Protein AF-A0A9D1VKX6-F1 (afdb_monomer_lite)

Foldseek 3Di:
DPPVVVCVVVVVVVVVVVVVVVVCCVVVPAPDPPPDDPPDDPPVVVVVLVVVQVPDPPAAEEEEEEDDPCPQVVVSVVVCVVPVHHYHYFAFPDHDPPCLVVVSVCVRVVHDGHTPDDDPPPVRHPYYHYYYDPSDDDDDDD

InterPro domains:
  IPR008254 Flavodoxin/nitric oxide synthase [PF12682] (60-133)
  IPR029039 Flavoprotein-like superfamily [G3DSA:3.40.50.360] (50-137)
  IPR029039 Flavoprotein-like superfamily [SSF52218] (59-138)

Radius of gyration: 24.6 Å; chains: 1; bounding box: 46×31×82 Å

Secondary structure (DSSP, 8-state):
--SHHHHHHHHHHHHHHHHHHHHHHHHH-----------PPPHHHHHHHHHHHHH-SS--EEEEE--SSSHHHHHHHHHHHHH--EEEE--BSS--S-HHHHHHHHHHHT--PPBS---TTGGG-SEEEEE-----SS----

Sequence (142 aa):
MRRLKGMFPVIVILLVILLLFGAYNLFRFPAAFRNLSDESLPAEQVSALRAELAAREDKKILVAYFSYSGTTKAVAEALVNQTGGDLFEIAPSQPYANPYTQGNMEIRRGDRPELRDQVENMEEYDIVFVGYPKMEQGYICV

pLDDT: mean 85.29, std 14.65, range [40.53, 98.0]

Organism: NCBI:txid2838499

Structure (mmCIF, N/CA/C/O backbone):
data_AF-A0A9D1VKX6-F1
#
_entry.id   AF-A0A9D1VKX6-F1
#
loop_
_atom_site.group_PDB
_atom_site.id
_atom_site.type_symbol
_atom_site.label_atom_id
_atom_site.label_alt_id
_atom_site.label_comp_id
_atom_site.label_asym_id
_atom_site.label_entity_id
_atom_site.label_seq_id
_atom_site.pdbx_PDB_ins_code
_atom_site.Cartn_x
_atom_site.Cartn_y
_atom_site.Cartn_z
_atom_site.occupancy
_atom_site.B_iso_or_equiv
_atom_site.auth_seq_id
_atom_site.auth_comp_id
_atom_site.auth_asym_id
_atom_site.auth_atom_id
_atom_site.pdbx_PDB_model_num
ATOM 1 N N . MET A 1 1 ? 20.819 11.334 -66.278 1.00 54.56 1 MET A N 1
ATOM 2 C CA . MET A 1 1 ? 20.741 10.119 -65.423 1.00 54.56 1 MET A CA 1
ATOM 3 C C . MET A 1 1 ? 21.940 9.943 -64.458 1.00 54.56 1 MET A C 1
ATOM 5 O O . MET A 1 1 ? 22.403 8.827 -64.269 1.00 54.56 1 MET A O 1
ATOM 9 N N . ARG A 1 2 ? 22.462 11.000 -63.802 1.00 57.12 2 ARG A N 1
ATOM 10 C CA . ARG A 1 2 ? 23.603 10.885 -62.849 1.00 57.12 2 ARG A CA 1
ATOM 11 C C . ARG A 1 2 ? 23.262 11.205 -61.380 1.00 57.12 2 ARG A C 1
ATOM 13 O O . ARG A 1 2 ? 24.094 10.966 -60.518 1.00 57.12 2 ARG A O 1
ATOM 20 N N . ARG A 1 3 ? 22.047 11.689 -61.076 1.00 56.47 3 ARG A N 1
ATOM 21 C CA . ARG A 1 3 ? 21.661 12.136 -59.718 1.00 56.47 3 ARG A CA 1
ATOM 22 C C . ARG A 1 3 ? 21.178 11.024 -58.768 1.00 56.47 3 ARG A C 1
ATOM 24 O O . ARG A 1 3 ? 21.288 11.201 -57.565 1.00 56.47 3 ARG A O 1
ATOM 31 N N . LEU A 1 4 ? 20.738 9.859 -59.267 1.00 58.50 4 LEU A N 1
ATOM 32 C CA . LEU A 1 4 ? 20.274 8.757 -58.398 1.00 58.50 4 LEU A CA 1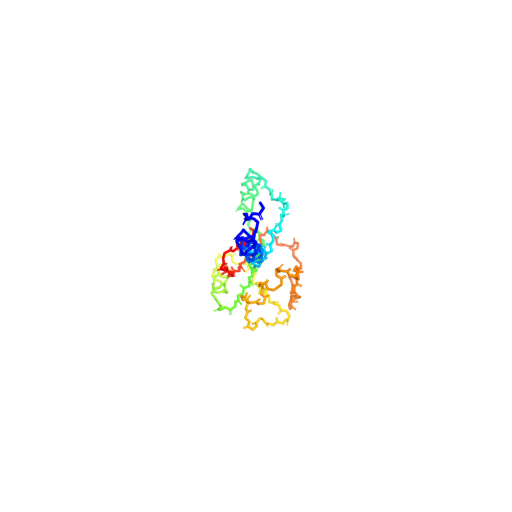
ATOM 33 C C . LEU A 1 4 ? 21.408 7.998 -57.685 1.00 58.50 4 LEU A C 1
ATOM 35 O O . LEU A 1 4 ? 21.215 7.541 -56.564 1.00 58.50 4 LEU A O 1
ATOM 39 N N . LYS A 1 5 ? 22.598 7.879 -58.295 1.00 60.78 5 LYS A N 1
ATOM 40 C CA . LYS A 1 5 ? 23.704 7.086 -57.720 1.00 60.78 5 LYS A CA 1
ATOM 41 C C . LYS A 1 5 ? 24.301 7.714 -56.451 1.00 60.78 5 LYS A C 1
ATOM 43 O O . LYS A 1 5 ? 24.723 6.981 -55.569 1.00 60.78 5 LYS A O 1
ATOM 48 N N . GLY A 1 6 ? 24.296 9.047 -56.343 1.00 63.06 6 GLY A N 1
ATOM 49 C CA . GLY A 1 6 ? 24.739 9.767 -55.139 1.00 63.06 6 GLY A CA 1
ATOM 50 C C . GLY A 1 6 ? 23.664 9.898 -54.053 1.00 63.06 6 GLY A C 1
ATOM 51 O O . GLY A 1 6 ? 23.998 10.046 -52.885 1.00 63.06 6 GLY A O 1
ATOM 52 N N . MET A 1 7 ? 22.380 9.797 -54.418 1.00 71.50 7 MET A N 1
ATOM 53 C CA . MET A 1 7 ? 21.256 9.800 -53.468 1.00 71.50 7 MET A CA 1
ATOM 54 C C . MET A 1 7 ? 21.029 8.439 -52.807 1.00 71.50 7 MET A C 1
ATOM 56 O O . MET A 1 7 ? 20.513 8.391 -51.697 1.00 71.50 7 MET A O 1
ATOM 60 N N . PHE A 1 8 ? 21.429 7.340 -53.451 1.00 79.88 8 PHE A N 1
ATOM 61 C CA . PHE A 1 8 ? 21.290 5.990 -52.904 1.00 79.88 8 PHE A CA 1
ATOM 62 C C . PHE A 1 8 ? 21.910 5.811 -51.499 1.00 79.88 8 PHE A C 1
ATOM 64 O O . PHE A 1 8 ? 21.186 5.371 -50.608 1.00 79.88 8 PHE A O 1
ATOM 71 N N . PRO A 1 9 ? 23.175 6.203 -51.225 1.00 84.44 9 PRO A N 1
ATOM 72 C CA . PRO A 1 9 ? 23.733 6.094 -49.873 1.00 84.44 9 PRO A CA 1
ATOM 73 C C . PRO A 1 9 ? 23.009 6.987 -48.854 1.00 84.44 9 PRO A C 1
ATOM 75 O O . PRO A 1 9 ? 22.830 6.583 -47.710 1.00 84.44 9 PRO A O 1
ATOM 78 N N . VAL A 1 10 ? 22.530 8.165 -49.267 1.00 87.56 10 VAL A N 1
ATOM 79 C CA . VAL A 1 10 ? 21.773 9.081 -48.394 1.00 87.56 10 VAL A CA 1
ATOM 80 C C . VAL A 1 10 ? 20.423 8.475 -47.997 1.00 87.56 10 VAL A C 1
ATOM 82 O O . VAL A 1 10 ? 20.027 8.556 -46.838 1.00 87.56 10 VAL A O 1
ATOM 85 N N . ILE A 1 11 ? 19.742 7.816 -48.936 1.00 89.94 11 ILE A N 1
ATOM 86 C CA . ILE A 1 11 ? 18.473 7.119 -48.685 1.00 89.94 11 ILE A CA 1
ATOM 87 C C . ILE A 1 11 ? 18.681 5.939 -47.727 1.00 89.94 11 ILE A C 1
ATOM 89 O O . ILE A 1 11 ? 17.879 5.751 -46.816 1.00 89.94 11 ILE A O 1
ATOM 93 N N . VAL A 1 12 ? 19.769 5.177 -47.883 1.00 92.00 12 VAL A N 1
ATOM 94 C CA . VAL A 1 12 ? 20.101 4.068 -46.972 1.00 92.00 12 VAL A CA 1
ATOM 95 C C . VAL A 1 12 ? 20.379 4.583 -45.558 1.00 92.00 12 VAL A C 1
ATOM 97 O O . VAL A 1 12 ? 19.853 4.026 -44.600 1.00 92.00 12 VAL A O 1
ATOM 100 N N . ILE A 1 13 ? 21.134 5.677 -45.412 1.00 93.19 13 ILE A N 1
ATOM 101 C CA . ILE A 1 13 ? 21.400 6.291 -44.101 1.00 93.19 13 ILE A CA 1
ATOM 102 C C . ILE A 1 13 ? 20.099 6.774 -43.448 1.00 93.19 13 ILE A C 1
ATOM 104 O O . ILE A 1 13 ? 19.872 6.499 -42.273 1.00 93.19 13 ILE A O 1
ATOM 108 N N . LEU A 1 14 ? 19.217 7.439 -44.200 1.00 94.06 14 LEU A N 1
ATOM 109 C CA . LEU A 1 14 ? 17.917 7.874 -43.683 1.00 94.06 14 LEU A CA 1
ATOM 110 C C . LEU A 1 14 ? 17.034 6.693 -43.268 1.00 94.06 14 LEU A C 1
ATOM 112 O O . LEU A 1 14 ? 16.400 6.767 -42.221 1.00 94.06 14 LEU A O 1
ATOM 116 N N . LEU A 1 15 ? 17.027 5.594 -44.028 1.00 94.94 15 LEU A N 1
ATOM 117 C CA . LEU A 1 15 ? 16.311 4.370 -43.656 1.00 94.94 15 LEU A CA 1
ATOM 118 C C . LEU A 1 15 ? 16.858 3.750 -42.372 1.00 94.94 15 LEU A C 1
ATOM 120 O O . LEU A 1 15 ? 16.072 3.337 -41.527 1.00 94.94 15 LEU A O 1
ATOM 124 N N . VAL A 1 16 ? 18.182 3.720 -42.196 1.00 95.38 16 VAL A N 1
ATOM 125 C CA . VAL A 1 16 ? 18.812 3.230 -40.962 1.00 95.38 16 VAL A CA 1
ATOM 126 C C . VAL A 1 16 ? 18.459 4.132 -39.783 1.00 95.38 16 VAL A C 1
ATOM 128 O O . VAL A 1 16 ? 18.086 3.624 -38.733 1.00 95.38 16 VAL A O 1
ATOM 131 N N . ILE A 1 17 ? 18.499 5.457 -39.949 1.00 95.00 17 ILE A N 1
ATOM 132 C CA . ILE A 1 17 ? 18.083 6.405 -38.905 1.00 95.00 17 ILE A CA 1
ATOM 133 C C . ILE A 1 17 ? 16.603 6.217 -38.564 1.00 95.00 17 ILE A C 1
ATOM 135 O O . ILE A 1 17 ? 16.253 6.225 -37.390 1.00 95.00 17 ILE A O 1
ATOM 139 N N . LEU A 1 18 ? 15.737 6.009 -39.556 1.00 95.25 18 LEU A N 1
ATOM 140 C CA . LEU A 1 18 ? 14.305 5.804 -39.344 1.00 95.25 18 LEU A CA 1
ATOM 141 C C . LEU A 1 18 ? 14.023 4.456 -38.664 1.00 95.25 18 LEU A C 1
ATOM 143 O O . LEU A 1 18 ? 13.177 4.392 -37.778 1.00 95.25 18 LEU A O 1
ATOM 147 N N . LEU A 1 19 ? 14.781 3.406 -38.998 1.00 94.88 19 LEU A N 1
ATOM 148 C CA . LEU A 1 19 ? 14.754 2.116 -38.302 1.00 94.88 19 LEU A CA 1
ATOM 149 C C . LEU A 1 19 ? 15.241 2.236 -36.860 1.00 94.88 19 LEU A C 1
ATOM 151 O O . LEU A 1 19 ? 14.590 1.717 -35.962 1.00 94.88 19 LEU A O 1
ATOM 155 N N . LEU A 1 20 ? 16.350 2.938 -36.624 1.00 94.06 20 LEU A N 1
ATOM 156 C CA . LEU A 1 20 ? 16.878 3.177 -35.283 1.00 94.06 20 LEU A CA 1
ATOM 157 C C . LEU A 1 20 ? 15.922 4.039 -34.462 1.00 94.06 20 LEU A C 1
ATOM 159 O O . LEU A 1 20 ? 15.692 3.737 -33.300 1.00 94.06 20 LEU A O 1
ATOM 163 N N . PHE A 1 21 ? 15.322 5.069 -35.057 1.00 90.44 21 PHE A N 1
ATOM 164 C CA . PHE A 1 21 ? 14.322 5.907 -34.407 1.00 90.44 21 PHE A CA 1
ATOM 165 C C . PHE A 1 21 ? 13.044 5.118 -34.120 1.00 90.44 21 PHE A C 1
ATOM 167 O O . PHE A 1 21 ? 12.524 5.204 -33.015 1.00 90.44 21 PHE A O 1
ATOM 174 N N . GLY A 1 22 ? 12.556 4.310 -35.061 1.00 88.94 22 GLY A N 1
ATOM 175 C CA . GLY A 1 22 ? 11.395 3.441 -34.870 1.00 88.94 22 GLY A CA 1
ATOM 176 C C . GLY A 1 22 ? 11.638 2.373 -33.804 1.00 88.94 22 GLY A C 1
ATOM 177 O O . GLY A 1 22 ? 10.816 2.209 -32.910 1.00 88.94 22 GLY A O 1
ATOM 178 N N . ALA A 1 23 ? 12.796 1.712 -33.832 1.00 86.88 23 ALA A N 1
ATOM 179 C CA . ALA A 1 23 ? 13.208 0.742 -32.822 1.00 86.88 23 ALA A CA 1
ATOM 180 C C . ALA A 1 23 ? 13.426 1.402 -31.457 1.00 86.88 23 ALA A C 1
ATOM 182 O O . ALA A 1 23 ? 13.001 0.852 -30.448 1.00 86.88 23 ALA A O 1
ATOM 183 N N . TYR A 1 24 ? 14.026 2.595 -31.412 1.00 84.00 24 TYR A N 1
ATOM 184 C CA . TYR A 1 24 ? 14.189 3.367 -30.184 1.00 84.00 24 TYR A CA 1
ATOM 185 C C . TYR A 1 24 ? 12.840 3.798 -29.621 1.00 84.00 24 TYR A C 1
ATOM 187 O O . TYR A 1 24 ? 12.630 3.662 -28.424 1.00 84.00 24 TYR A O 1
ATOM 195 N N . ASN A 1 25 ? 11.908 4.259 -30.460 1.00 79.44 25 ASN A N 1
ATOM 196 C CA . ASN A 1 25 ? 10.557 4.588 -30.021 1.00 79.44 25 ASN A CA 1
ATOM 197 C C . ASN A 1 25 ? 9.824 3.337 -29.549 1.00 79.44 25 ASN A C 1
ATOM 199 O O . ASN A 1 25 ? 9.244 3.394 -28.485 1.00 79.44 25 ASN A O 1
ATOM 203 N N . LEU A 1 26 ? 9.895 2.201 -30.244 1.00 72.50 26 LEU A N 1
ATOM 204 C CA . LEU A 1 26 ? 9.250 0.957 -29.811 1.00 72.50 26 LEU A CA 1
ATOM 205 C C . LEU A 1 26 ? 9.864 0.388 -28.519 1.00 72.50 26 LEU A C 1
ATOM 207 O O . LEU A 1 26 ? 9.147 -0.116 -27.663 1.00 72.50 26 LEU A O 1
ATOM 211 N N . PHE A 1 27 ? 11.185 0.492 -28.355 1.00 71.06 27 PHE A N 1
ATOM 212 C CA . PHE A 1 27 ? 11.905 0.088 -27.145 1.00 71.06 27 PHE A CA 1
ATOM 213 C C . PHE A 1 27 ? 11.620 1.028 -25.966 1.00 71.06 27 PHE A C 1
ATOM 215 O O . PHE A 1 27 ? 11.460 0.579 -24.828 1.00 71.06 27 PHE A O 1
ATOM 222 N N . ARG A 1 28 ? 11.560 2.337 -26.241 1.00 67.00 28 ARG A N 1
ATOM 223 C CA . ARG A 1 28 ? 11.255 3.378 -25.260 1.00 67.00 28 ARG A CA 1
ATOM 224 C C . ARG A 1 28 ? 9.776 3.436 -24.933 1.00 67.00 28 ARG A C 1
ATOM 226 O O . ARG A 1 28 ? 9.500 3.826 -23.808 1.00 67.00 28 ARG A O 1
ATOM 233 N N . PHE A 1 29 ? 8.874 3.082 -25.857 1.00 59.06 29 PHE A N 1
ATOM 234 C CA . PHE A 1 29 ? 7.438 3.021 -25.613 1.00 59.06 29 PHE A CA 1
ATOM 235 C C . PHE A 1 29 ? 7.251 2.009 -24.482 1.00 59.06 29 PHE A C 1
ATOM 237 O O . PHE A 1 29 ? 7.380 0.795 -24.669 1.00 59.06 29 PHE A O 1
ATOM 244 N N . PRO A 1 30 ? 7.047 2.511 -23.265 1.00 54.09 30 PRO A N 1
ATOM 245 C CA . PRO A 1 30 ? 6.726 1.669 -22.142 1.00 54.09 30 PRO A CA 1
ATOM 246 C C . PRO A 1 30 ? 5.330 1.121 -22.402 1.00 54.09 30 PRO A C 1
ATOM 248 O O . PRO A 1 30 ? 4.609 1.635 -23.263 1.00 54.09 30 PRO A O 1
ATOM 251 N N . ALA A 1 31 ? 4.962 0.069 -21.677 1.00 58.03 31 ALA A N 1
ATOM 252 C CA . ALA A 1 31 ? 3.600 -0.439 -21.662 1.00 58.03 31 ALA A CA 1
ATOM 253 C C . A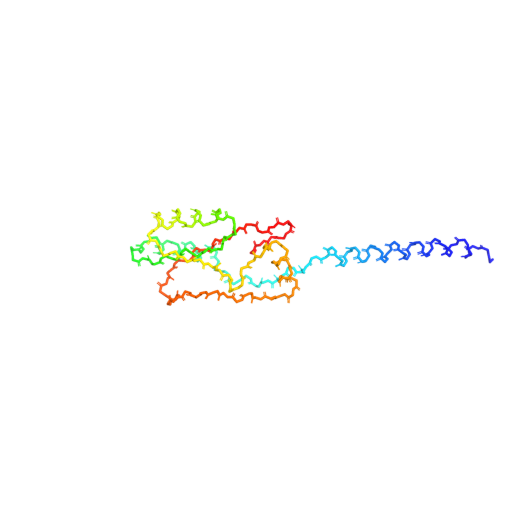LA A 1 31 ? 2.628 0.749 -21.694 1.00 58.03 31 ALA A C 1
ATOM 255 O O . ALA A 1 31 ? 2.669 1.591 -20.796 1.00 58.03 31 ALA A O 1
ATOM 256 N N . ALA A 1 32 ? 1.854 0.869 -22.779 1.00 54.28 32 ALA A N 1
ATOM 257 C CA . ALA A 1 32 ? 0.790 1.853 -22.854 1.00 54.28 32 ALA A CA 1
ATOM 258 C C . ALA A 1 32 ? 0.018 1.732 -21.545 1.00 54.28 32 ALA A C 1
ATOM 260 O O . ALA A 1 32 ? -0.362 0.617 -21.168 1.00 54.28 32 ALA A O 1
ATOM 261 N N . PHE A 1 33 ? -0.100 2.845 -20.820 1.00 53.62 33 PHE A N 1
ATOM 262 C CA . PHE A 1 33 ? -0.848 2.867 -19.577 1.00 53.62 33 PHE A CA 1
ATOM 263 C C . PHE A 1 33 ? -2.163 2.143 -19.807 1.00 53.62 33 PHE A C 1
ATOM 265 O O . PHE A 1 33 ? -2.841 2.378 -20.813 1.00 53.62 33 PHE A O 1
ATOM 272 N N . ARG A 1 34 ? -2.487 1.212 -18.907 1.00 59.72 34 ARG A N 1
ATOM 273 C CA . ARG A 1 34 ? -3.817 0.624 -18.910 1.00 59.72 34 ARG A CA 1
ATOM 274 C C . ARG A 1 34 ? -4.772 1.794 -18.757 1.00 59.72 34 ARG A C 1
ATOM 276 O O . ARG A 1 34 ? -4.737 2.474 -17.740 1.00 59.72 34 ARG A O 1
ATOM 283 N N . ASN A 1 35 ? -5.549 2.057 -19.798 1.00 63.78 35 ASN A N 1
ATOM 284 C CA . ASN A 1 35 ? -6.607 3.044 -19.744 1.00 63.78 35 ASN A CA 1
ATOM 285 C C . ASN A 1 35 ? -7.698 2.424 -18.864 1.00 63.78 35 ASN A C 1
ATOM 287 O O . ASN A 1 35 ? -8.538 1.670 -19.354 1.00 63.78 35 ASN A O 1
ATOM 291 N N . LEU A 1 36 ? -7.565 2.593 -17.550 1.00 72.31 36 LEU A N 1
ATOM 292 C CA . LEU A 1 36 ? -8.555 2.143 -16.583 1.00 72.31 36 LEU A CA 1
ATOM 293 C C . LEU A 1 36 ? -9.720 3.130 -16.645 1.00 72.31 36 LEU A C 1
ATOM 295 O O . LEU A 1 36 ? -9.495 4.340 -16.687 1.00 72.31 36 LEU A O 1
ATOM 299 N N . SER A 1 37 ? -10.953 2.622 -16.706 1.00 79.31 37 SER A N 1
ATOM 300 C CA . SER A 1 37 ? -12.107 3.487 -16.494 1.00 79.31 37 SER A CA 1
ATOM 301 C C . SER A 1 37 ? -12.085 3.956 -15.044 1.00 79.31 37 SER A C 1
ATOM 303 O O . SER A 1 37 ? -11.835 3.174 -14.124 1.00 79.31 37 SER A O 1
ATOM 305 N N . ASP A 1 38 ? -12.280 5.256 -14.856 1.00 83.19 38 ASP A N 1
ATOM 306 C CA . ASP A 1 38 ? -12.446 5.823 -13.530 1.00 83.19 38 ASP A CA 1
ATOM 307 C C . ASP A 1 38 ? -13.883 5.558 -13.071 1.00 83.19 38 ASP A C 1
ATOM 309 O O . ASP A 1 38 ? -14.820 6.220 -13.511 1.00 83.19 38 ASP A O 1
ATOM 313 N N . GLU A 1 39 ? -14.042 4.544 -12.224 1.00 87.19 39 GLU A N 1
ATOM 314 C CA . GLU A 1 39 ? -15.303 4.201 -11.554 1.00 87.19 39 GLU A CA 1
ATOM 315 C C . GLU A 1 39 ? -15.376 4.829 -10.148 1.00 87.19 39 GLU A C 1
ATOM 317 O O . GLU A 1 39 ? -16.139 4.376 -9.291 1.00 87.19 39 GLU A O 1
ATOM 322 N N . SER A 1 40 ? -14.538 5.832 -9.853 1.00 88.94 40 SER A N 1
ATOM 323 C CA . SER A 1 40 ? -14.559 6.494 -8.553 1.00 88.94 40 SER A CA 1
ATOM 324 C C . SER A 1 40 ? -15.817 7.340 -8.369 1.00 88.94 40 SER A C 1
ATOM 326 O O . SER A 1 40 ? -16.415 7.875 -9.306 1.00 88.94 40 SER A O 1
ATOM 328 N N . LEU A 1 41 ? -16.237 7.460 -7.109 1.00 92.19 41 LEU A N 1
ATOM 329 C CA . LEU A 1 41 ? -17.366 8.305 -6.752 1.00 92.19 41 LEU A CA 1
ATOM 330 C C . LEU A 1 41 ? -17.051 9.775 -7.085 1.00 92.19 41 LEU A C 1
ATOM 332 O O . LEU A 1 41 ? -15.940 10.245 -6.813 1.00 92.19 41 LEU A O 1
ATOM 336 N N . PRO A 1 42 ? -18.026 10.549 -7.595 1.00 94.62 42 PRO A N 1
ATOM 337 C CA . PRO A 1 42 ? -17.837 11.976 -7.815 1.00 94.62 42 PRO A CA 1
ATOM 338 C C . PRO A 1 42 ? -17.557 12.698 -6.491 1.00 94.62 42 PRO A C 1
ATOM 340 O O . PRO A 1 42 ? -18.006 12.282 -5.421 1.00 94.62 42 PRO A O 1
ATOM 343 N N . ALA A 1 43 ? -16.848 13.826 -6.564 1.00 93.50 43 ALA A N 1
ATOM 344 C CA . ALA A 1 43 ? -16.341 14.543 -5.389 1.00 93.50 43 ALA A CA 1
ATOM 345 C C . ALA A 1 43 ? -17.414 14.889 -4.335 1.00 93.50 43 ALA A C 1
ATOM 347 O O . ALA A 1 43 ? -17.125 14.879 -3.139 1.00 93.50 43 ALA A O 1
ATOM 348 N N . GLU A 1 44 ? -18.647 15.166 -4.766 1.00 94.44 44 GLU A N 1
ATOM 349 C CA . GLU A 1 44 ? -19.790 15.426 -3.881 1.00 94.44 44 GLU A CA 1
ATOM 350 C C . GLU A 1 44 ? -20.214 14.181 -3.086 1.00 94.44 44 GLU A C 1
ATOM 352 O O . GLU A 1 44 ? -20.468 14.256 -1.887 1.00 94.44 44 GLU A O 1
ATOM 357 N N . GLN A 1 45 ? -20.228 13.010 -3.722 1.00 95.19 45 GLN A N 1
ATOM 358 C CA . GLN A 1 45 ? -20.544 11.756 -3.037 1.00 95.19 45 GLN A CA 1
ATOM 359 C C . GLN A 1 45 ? -19.414 11.356 -2.084 1.00 95.19 45 GLN A C 1
ATOM 361 O O . GLN A 1 45 ? -19.672 10.896 -0.974 1.00 95.19 45 GLN A O 1
ATOM 366 N N . VAL A 1 46 ? -18.158 11.607 -2.468 1.00 94.19 46 VAL A N 1
ATOM 367 C CA . VAL A 1 46 ? -16.995 11.379 -1.597 1.00 94.19 46 VAL A CA 1
ATOM 368 C C . VAL A 1 46 ? -17.061 12.239 -0.333 1.00 94.19 46 VAL A C 1
ATOM 370 O O . VAL A 1 46 ? -16.741 11.752 0.752 1.00 94.19 46 VAL A O 1
ATOM 373 N N . SER A 1 47 ? -17.448 13.514 -0.438 1.00 94.75 47 SER A N 1
ATOM 374 C CA . SER A 1 47 ? -17.530 14.395 0.732 1.00 94.75 47 SER A CA 1
ATOM 375 C C . SER A 1 47 ? -18.656 13.983 1.683 1.00 94.75 47 SER A C 1
ATOM 377 O O . SER A 1 47 ? -18.429 13.950 2.893 1.00 94.75 47 SER A O 1
ATOM 379 N N . ALA A 1 48 ? -19.818 13.596 1.148 1.00 95.00 48 ALA A N 1
ATOM 380 C CA . ALA A 1 48 ? -20.932 13.073 1.934 1.00 95.00 48 ALA A CA 1
ATOM 381 C C . ALA A 1 48 ? -20.550 11.779 2.673 1.00 95.00 48 ALA A C 1
ATOM 383 O O . ALA A 1 48 ? -20.706 11.701 3.892 1.00 95.00 48 ALA A O 1
ATOM 384 N N . LEU A 1 49 ? -19.950 10.812 1.968 1.00 93.88 49 LEU A N 1
ATOM 385 C CA . LEU A 1 49 ? -19.511 9.541 2.552 1.00 93.88 49 LEU A CA 1
ATOM 386 C C . LEU A 1 49 ? -18.453 9.746 3.648 1.00 93.88 49 LEU A C 1
ATOM 388 O O . LEU A 1 49 ? -18.501 9.116 4.701 1.00 93.88 49 LEU A O 1
ATOM 392 N N . ARG A 1 50 ? -17.506 10.671 3.444 1.00 93.00 50 ARG A N 1
ATOM 393 C CA . ARG A 1 50 ? -16.510 11.020 4.471 1.00 93.00 50 ARG A CA 1
ATOM 394 C C . ARG A 1 50 ? -17.147 11.613 5.723 1.00 93.00 50 ARG A C 1
ATOM 396 O O . ARG A 1 50 ? -16.694 11.297 6.819 1.00 93.00 50 ARG A O 1
ATOM 403 N N . ALA A 1 51 ? -18.161 12.465 5.576 1.00 93.25 51 ALA A N 1
ATOM 404 C CA . ALA A 1 51 ? -18.872 13.043 6.714 1.00 93.25 51 ALA A CA 1
ATOM 405 C C . ALA A 1 51 ? -19.635 11.969 7.507 1.00 93.25 51 ALA A C 1
ATOM 407 O O . ALA A 1 51 ? -19.579 11.962 8.736 1.00 93.25 51 ALA A O 1
ATOM 408 N N . GLU A 1 52 ? -20.274 11.027 6.811 1.00 93.44 52 GLU A N 1
ATOM 409 C CA . GLU A 1 52 ? -20.951 9.879 7.421 1.00 93.44 52 GLU A CA 1
ATOM 410 C C . GLU A 1 52 ? -19.972 8.983 8.200 1.00 93.44 52 GLU A C 1
ATOM 412 O O . GLU A 1 52 ? -20.176 8.715 9.385 1.00 93.44 52 GLU A O 1
ATOM 417 N N . LEU A 1 53 ? -18.855 8.588 7.580 1.00 92.38 53 LEU A N 1
ATOM 418 C CA . LEU A 1 53 ? -17.815 7.771 8.219 1.00 92.38 53 LEU A CA 1
ATOM 419 C C . LEU A 1 53 ? -17.131 8.489 9.394 1.00 92.38 53 LEU A C 1
ATOM 421 O O . LEU A 1 53 ? -16.722 7.859 10.374 1.00 92.38 53 LEU A O 1
ATOM 425 N N . ALA A 1 54 ? -16.998 9.816 9.324 1.00 88.81 54 ALA A N 1
ATOM 426 C CA . ALA A 1 54 ? -16.470 10.610 10.427 1.00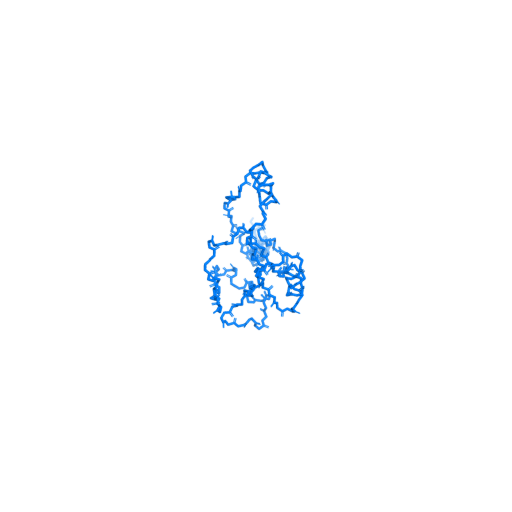 88.81 54 ALA A CA 1
ATOM 427 C C . ALA A 1 54 ? -17.417 10.617 11.637 1.00 88.81 54 ALA A C 1
ATOM 429 O O . ALA A 1 54 ? -16.932 10.587 12.767 1.00 88.81 54 ALA A O 1
ATOM 430 N N . ALA A 1 55 ? -18.735 10.612 11.407 1.00 91.31 55 ALA A N 1
ATOM 431 C CA . ALA A 1 55 ? -19.753 10.585 12.458 1.00 91.31 55 ALA A CA 1
ATOM 432 C C . ALA A 1 55 ? -19.955 9.196 13.093 1.00 91.31 55 ALA A C 1
ATOM 434 O O . ALA A 1 55 ? -20.438 9.112 14.220 1.00 91.31 55 ALA A O 1
ATOM 435 N N . ARG A 1 56 ? -19.587 8.110 12.400 1.00 91.31 56 ARG A N 1
ATOM 436 C CA . ARG A 1 56 ? -19.656 6.743 12.940 1.00 91.31 56 ARG A CA 1
ATOM 437 C C . ARG A 1 56 ? -18.539 6.477 13.949 1.00 91.31 56 ARG A C 1
ATOM 439 O O . ARG A 1 56 ? -17.355 6.639 13.639 1.00 91.31 56 ARG A O 1
ATOM 446 N N . GLU A 1 57 ? -18.907 6.030 15.147 1.00 86.12 57 GLU A N 1
ATOM 447 C CA . GLU A 1 57 ? -17.952 5.668 16.206 1.00 86.12 57 GLU A CA 1
ATOM 448 C C . GLU A 1 57 ? -17.411 4.236 16.059 1.00 86.12 57 GLU A C 1
ATOM 450 O O . GLU A 1 57 ? -16.306 3.953 16.508 1.00 86.12 57 GLU A O 1
ATOM 455 N N . ASP A 1 58 ? -18.140 3.353 15.373 1.00 89.75 58 ASP A N 1
ATOM 456 C CA . ASP A 1 58 ? -17.883 1.911 15.253 1.00 89.75 58 ASP A CA 1
ATOM 457 C C . ASP A 1 58 ? -17.240 1.493 13.917 1.00 89.75 58 ASP A C 1
ATOM 459 O O . ASP A 1 58 ? -17.326 0.336 13.509 1.00 89.75 58 ASP A O 1
ATOM 463 N N . LYS A 1 59 ? -16.598 2.432 13.216 1.00 93.81 59 LYS A N 1
ATOM 464 C CA . LYS A 1 59 ? -15.973 2.162 11.914 1.00 93.81 59 LYS A CA 1
ATOM 465 C C . LYS A 1 59 ? -14.795 1.193 12.025 1.00 93.81 59 LYS A C 1
ATOM 467 O O . LYS A 1 59 ? -13.898 1.389 12.847 1.00 93.81 59 LYS A O 1
ATOM 472 N N . LYS A 1 60 ? -14.744 0.207 11.131 1.00 95.75 60 LYS A N 1
ATOM 473 C CA . LYS A 1 60 ? -13.599 -0.702 11.001 1.00 95.75 60 LYS A CA 1
ATOM 474 C C . LYS A 1 60 ? -12.637 -0.209 9.929 1.00 95.75 60 LYS A C 1
ATOM 476 O O . LYS A 1 60 ? -13.036 0.107 8.807 1.00 95.75 60 LYS A O 1
ATOM 481 N N . ILE A 1 61 ? -11.357 -0.136 10.287 1.00 96.44 61 ILE A N 1
ATOM 482 C CA . ILE A 1 61 ? -10.300 0.409 9.434 1.00 96.44 61 ILE A CA 1
ATOM 483 C C . ILE A 1 61 ? -9.268 -0.681 9.170 1.00 96.44 61 ILE A C 1
ATOM 485 O O . ILE A 1 61 ? -8.721 -1.241 10.112 1.00 96.44 61 ILE A O 1
ATOM 489 N N . LEU A 1 62 ? -8.954 -0.913 7.900 1.00 97.88 62 LEU A N 1
ATOM 490 C CA . LEU A 1 62 ? -7.845 -1.748 7.459 1.00 97.88 62 LEU A CA 1
ATOM 491 C C . LEU A 1 62 ? -6.719 -0.869 6.920 1.00 97.88 62 LEU A C 1
ATOM 493 O O . LEU A 1 62 ? -6.941 0.000 6.076 1.00 97.88 62 LEU A O 1
ATOM 497 N N . VAL A 1 63 ? -5.493 -1.124 7.355 1.00 98.00 63 VAL A N 1
ATOM 498 C CA . VAL A 1 63 ? -4.278 -0.542 6.784 1.00 98.00 63 VAL A CA 1
ATOM 499 C C . VAL A 1 63 ? -3.501 -1.654 6.090 1.00 98.00 63 VAL A C 1
ATOM 501 O O . VAL A 1 63 ? -2.724 -2.383 6.705 1.00 98.00 63 VAL A O 1
ATOM 504 N N . ALA A 1 64 ? -3.717 -1.782 4.784 1.00 97.62 64 ALA A N 1
ATOM 505 C CA . ALA A 1 64 ? -3.016 -2.725 3.929 1.00 97.62 64 ALA A CA 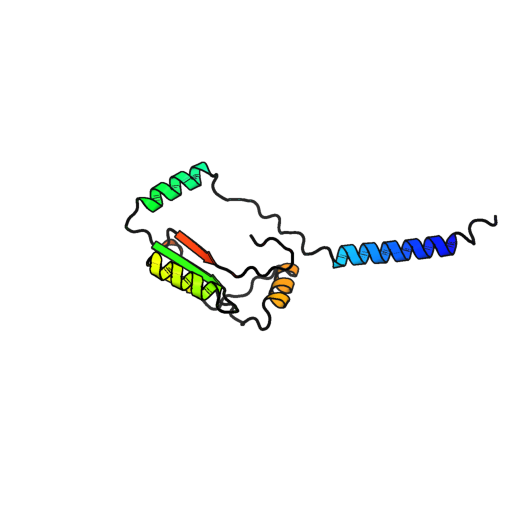1
ATOM 506 C C . ALA A 1 64 ? -1.767 -2.067 3.326 1.00 97.62 64 ALA A C 1
ATOM 508 O O . ALA A 1 64 ? -1.833 -0.949 2.807 1.00 97.62 64 ALA A O 1
ATOM 509 N N . TYR A 1 65 ? -0.613 -2.735 3.360 1.00 96.81 65 TYR A N 1
ATOM 510 C CA . TYR A 1 65 ? 0.615 -2.167 2.801 1.00 96.81 65 TYR A CA 1
ATOM 511 C C . TYR A 1 65 ? 1.525 -3.191 2.128 1.00 96.81 65 TYR A C 1
ATOM 513 O O . TYR A 1 65 ? 1.666 -4.312 2.592 1.00 96.81 65 TYR A O 1
ATOM 521 N N . PHE A 1 66 ? 2.229 -2.772 1.079 1.00 94.31 66 PHE A N 1
ATOM 522 C CA . PHE A 1 66 ? 3.401 -3.472 0.548 1.00 94.31 66 PHE A CA 1
ATOM 523 C C . PHE A 1 66 ? 4.673 -2.707 0.938 1.00 94.31 66 PHE A C 1
ATOM 525 O O . PHE A 1 66 ? 4.730 -1.477 0.824 1.00 94.31 66 PHE A O 1
ATOM 532 N N . SER A 1 67 ? 5.722 -3.406 1.384 1.00 93.06 67 SER A N 1
ATOM 533 C CA . SER A 1 67 ? 7.019 -2.786 1.674 1.00 93.06 67 SER A CA 1
ATOM 534 C C . SER A 1 67 ? 8.192 -3.687 1.305 1.00 93.06 67 SER A C 1
ATOM 536 O O . SER A 1 67 ? 8.231 -4.849 1.683 1.00 93.06 67 SER A O 1
ATOM 538 N N . TYR A 1 68 ? 9.180 -3.122 0.608 1.00 88.56 68 TYR A N 1
ATOM 539 C CA . TYR A 1 68 ? 10.436 -3.813 0.304 1.00 88.56 68 TYR A CA 1
ATOM 540 C C . TYR A 1 68 ? 11.563 -3.420 1.271 1.00 88.56 68 TYR A C 1
ATOM 542 O O . TYR A 1 68 ? 12.208 -4.278 1.860 1.00 88.56 68 TYR A O 1
ATOM 550 N N . SER A 1 69 ? 11.785 -2.114 1.473 1.00 88.69 69 SER A N 1
ATOM 551 C CA . SER A 1 69 ? 12.842 -1.574 2.347 1.00 88.69 69 SER A CA 1
ATOM 552 C C . SER A 1 69 ? 12.382 -1.258 3.776 1.00 88.69 69 SER A C 1
ATOM 554 O O . SER A 1 69 ? 13.159 -0.721 4.560 1.00 88.69 69 SER A O 1
ATOM 556 N N . GLY A 1 70 ? 11.113 -1.513 4.110 1.00 92.50 70 GLY A N 1
ATOM 557 C CA . GLY A 1 70 ? 10.529 -1.231 5.427 1.00 92.50 70 GLY A CA 1
ATOM 558 C C . GLY A 1 70 ? 9.999 0.196 5.628 1.00 92.50 70 GLY A C 1
ATOM 559 O O . GLY A 1 70 ? 9.348 0.463 6.632 1.00 92.50 70 GLY A O 1
ATOM 560 N N . THR A 1 71 ? 10.202 1.123 4.684 1.00 93.75 71 THR A N 1
ATOM 561 C CA . THR A 1 71 ? 9.733 2.518 4.832 1.00 93.75 71 THR A CA 1
ATOM 562 C C . THR A 1 71 ? 8.208 2.610 4.900 1.00 93.75 71 THR A C 1
ATOM 564 O O . THR A 1 71 ? 7.662 3.224 5.811 1.00 93.75 71 THR A O 1
ATOM 567 N N . THR A 1 72 ? 7.508 1.962 3.966 1.00 94.94 72 THR A N 1
ATOM 568 C CA . THR A 1 72 ? 6.036 1.926 3.957 1.00 94.94 72 THR A CA 1
ATOM 569 C C . THR A 1 72 ? 5.480 1.202 5.180 1.00 94.94 72 THR A C 1
ATOM 571 O O . THR A 1 72 ? 4.460 1.625 5.712 1.00 94.94 72 THR A O 1
ATOM 574 N N . LYS A 1 73 ? 6.173 0.157 5.658 1.00 96.38 73 LYS A N 1
ATOM 575 C CA . LYS A 1 73 ? 5.801 -0.571 6.875 1.00 96.38 73 LYS A CA 1
ATOM 576 C C . LYS A 1 73 ? 5.764 0.356 8.088 1.00 96.38 73 LYS A C 1
ATOM 578 O O . LYS A 1 73 ? 4.754 0.402 8.777 1.00 96.38 73 LYS A O 1
ATOM 583 N N . ALA A 1 74 ? 6.810 1.158 8.285 1.00 97.12 74 ALA A N 1
ATOM 584 C CA . ALA A 1 74 ? 6.867 2.109 9.394 1.00 97.12 74 ALA A CA 1
ATOM 585 C C . ALA A 1 74 ? 5.718 3.137 9.352 1.00 97.12 74 ALA A C 1
ATOM 587 O O . ALA A 1 74 ? 5.170 3.505 10.388 1.00 97.12 74 ALA A O 1
ATOM 588 N N . VAL A 1 75 ? 5.319 3.585 8.154 1.00 96.88 75 VAL A N 1
ATOM 589 C CA . VAL A 1 75 ? 4.168 4.491 7.986 1.00 96.88 75 VAL A CA 1
ATOM 590 C C . VAL A 1 75 ? 2.847 3.778 8.282 1.00 96.88 75 VAL A C 1
ATOM 592 O O . VAL A 1 75 ? 1.991 4.351 8.949 1.00 96.88 75 VAL A O 1
ATOM 595 N N . ALA A 1 76 ? 2.679 2.537 7.823 1.00 97.19 76 ALA A N 1
ATOM 596 C CA . ALA A 1 76 ? 1.477 1.747 8.076 1.00 97.19 76 ALA A CA 1
ATOM 597 C C . ALA A 1 76 ? 1.292 1.449 9.575 1.00 97.19 76 ALA A C 1
ATOM 599 O O . ALA A 1 76 ? 0.201 1.637 10.106 1.00 97.19 76 ALA A O 1
ATOM 600 N N . GLU A 1 77 ? 2.368 1.083 10.275 1.00 97.56 77 GLU A N 1
ATOM 601 C CA . GLU A 1 77 ? 2.372 0.900 11.732 1.00 97.56 77 GLU A CA 1
ATOM 602 C C . GLU A 1 77 ? 2.022 2.205 12.464 1.00 97.56 77 GLU A C 1
ATOM 604 O O . GLU A 1 77 ? 1.219 2.205 13.396 1.00 97.56 77 GLU A O 1
ATOM 609 N N . ALA A 1 78 ? 2.567 3.343 12.019 1.00 97.50 78 ALA A N 1
ATOM 610 C CA . ALA A 1 78 ? 2.222 4.647 12.583 1.00 97.50 78 ALA A CA 1
ATOM 611 C C . ALA A 1 78 ? 0.745 5.015 12.362 1.00 97.50 78 ALA A C 1
ATOM 613 O O . ALA A 1 78 ? 0.127 5.584 13.261 1.00 97.50 78 ALA A O 1
ATOM 614 N N . LEU A 1 79 ? 0.176 4.678 11.200 1.00 96.25 79 LEU A N 1
ATOM 615 C CA . LEU A 1 79 ? -1.245 4.882 10.913 1.00 96.25 79 LEU A CA 1
ATOM 616 C C . LEU A 1 79 ? -2.123 4.018 11.814 1.00 96.25 79 LEU A C 1
ATOM 618 O O . LEU A 1 79 ? -3.028 4.555 12.441 1.00 96.25 79 LEU A O 1
ATOM 622 N N . VAL A 1 80 ? -1.824 2.724 11.943 1.00 96.81 80 VAL A N 1
ATOM 623 C CA . VAL A 1 80 ? -2.561 1.816 12.838 1.00 96.81 80 VAL A CA 1
ATOM 624 C C . VAL A 1 80 ? -2.519 2.296 14.286 1.00 96.81 80 VAL A C 1
ATOM 626 O O . VAL A 1 80 ? -3.552 2.328 14.947 1.00 96.81 80 VAL A O 1
ATOM 629 N N . ASN A 1 81 ? -1.369 2.779 14.761 1.00 96.75 81 ASN A N 1
ATOM 630 C CA . ASN A 1 81 ? -1.257 3.347 16.108 1.00 96.75 81 ASN A CA 1
ATOM 631 C C . ASN A 1 81 ? -2.137 4.593 16.325 1.00 96.75 81 ASN A C 1
ATOM 633 O O . ASN A 1 81 ? -2.496 4.892 17.461 1.00 96.75 81 ASN A O 1
ATOM 637 N N . GLN A 1 82 ? -2.467 5.338 15.264 1.00 95.00 82 GLN A N 1
ATOM 638 C CA . GLN A 1 82 ? -3.338 6.516 15.337 1.00 95.00 82 GLN A CA 1
ATOM 639 C C . GLN A 1 82 ? -4.817 6.175 15.139 1.00 95.00 82 GLN A C 1
ATOM 641 O O . GLN A 1 82 ? -5.673 6.828 15.730 1.00 95.00 82 GLN A O 1
ATOM 646 N N . THR A 1 83 ? -5.123 5.195 14.289 1.00 92.44 83 THR A N 1
ATOM 647 C CA . THR A 1 83 ? -6.498 4.855 13.902 1.00 92.44 83 THR A CA 1
ATOM 648 C C . THR A 1 83 ? -7.099 3.722 14.725 1.00 92.44 83 THR A C 1
ATOM 650 O O . THR A 1 83 ? -8.319 3.605 14.764 1.00 92.44 83 THR A O 1
ATOM 653 N N . GLY A 1 84 ? -6.270 2.887 15.360 1.00 93.94 84 GLY A N 1
ATOM 654 C CA . GLY A 1 84 ? -6.699 1.650 16.015 1.00 93.94 84 GLY A CA 1
ATOM 655 C C . GLY A 1 84 ? -7.169 0.564 15.040 1.00 93.94 84 GLY A C 1
ATOM 656 O O . GLY A 1 84 ? -7.861 -0.353 15.465 1.00 93.94 84 GLY A O 1
ATOM 657 N N . GLY A 1 85 ? -6.853 0.696 13.746 1.00 94.50 85 GLY A N 1
ATOM 658 C CA . GLY A 1 85 ? -7.256 -0.255 12.708 1.00 94.50 85 GLY A CA 1
ATOM 659 C C . GLY A 1 85 ? -6.397 -1.519 12.649 1.00 94.50 85 GLY A C 1
ATOM 660 O O . GLY A 1 85 ? -5.368 -1.629 13.313 1.00 94.50 85 GLY A O 1
ATOM 661 N N . ASP A 1 86 ? -6.788 -2.448 11.787 1.00 97.00 86 ASP A N 1
ATOM 662 C CA . ASP A 1 86 ? -6.055 -3.688 11.549 1.00 97.00 86 ASP A CA 1
ATOM 663 C C . ASP A 1 86 ? -4.911 -3.472 10.554 1.00 97.00 86 ASP A C 1
ATOM 665 O O . ASP A 1 86 ? -5.021 -2.702 9.596 1.00 97.00 86 ASP A O 1
ATOM 669 N N . LEU A 1 87 ? -3.787 -4.156 10.776 1.00 97.31 87 LEU A N 1
ATOM 670 C CA . LEU A 1 87 ? -2.609 -4.079 9.914 1.00 97.31 87 LEU A CA 1
ATOM 671 C C . LEU A 1 87 ? -2.522 -5.317 9.022 1.00 97.31 87 LEU A C 1
ATOM 673 O O . LEU A 1 87 ? -2.459 -6.437 9.527 1.00 97.31 87 LEU A O 1
ATOM 677 N N . PHE A 1 88 ? -2.416 -5.120 7.708 1.00 97.50 88 PHE A N 1
ATOM 678 C CA . PHE A 1 88 ? -2.236 -6.212 6.753 1.00 97.50 88 PHE A CA 1
ATOM 679 C C . PHE A 1 88 ? -1.040 -5.969 5.829 1.00 97.50 88 PHE A C 1
ATOM 681 O O . PHE A 1 88 ? -0.930 -4.928 5.181 1.00 97.50 88 PHE A O 1
ATOM 688 N N . GLU A 1 89 ? -0.136 -6.944 5.744 1.00 96.38 89 GLU A N 1
ATOM 689 C CA . GLU A 1 89 ? 1.003 -6.900 4.826 1.00 96.38 89 GLU A CA 1
ATOM 690 C C . GLU A 1 89 ? 0.655 -7.607 3.510 1.00 96.38 89 GLU A C 1
ATOM 692 O O . GLU A 1 89 ? 0.463 -8.819 3.455 1.00 96.38 89 GLU A O 1
ATOM 697 N N . ILE A 1 90 ? 0.628 -6.840 2.424 1.00 95.62 90 ILE A N 1
ATOM 698 C CA . ILE A 1 90 ? 0.494 -7.331 1.056 1.00 95.62 90 ILE A CA 1
ATOM 699 C C . ILE A 1 90 ? 1.854 -7.892 0.631 1.00 95.62 90 ILE A C 1
ATOM 701 O O . ILE A 1 90 ? 2.705 -7.164 0.116 1.00 95.62 90 ILE A O 1
ATOM 705 N N . ALA A 1 91 ? 2.069 -9.188 0.851 1.00 93.44 91 ALA A N 1
ATOM 706 C CA . ALA A 1 91 ? 3.289 -9.886 0.456 1.00 93.44 91 ALA A CA 1
ATOM 707 C C . ALA A 1 91 ? 3.025 -10.831 -0.731 1.00 93.44 91 ALA A C 1
ATOM 709 O O . ALA A 1 91 ? 2.052 -11.586 -0.691 1.00 93.44 91 ALA A O 1
ATOM 710 N N . PRO A 1 92 ? 3.874 -10.844 -1.775 1.00 92.44 92 PRO A N 1
ATOM 711 C CA . PRO A 1 92 ? 3.789 -11.864 -2.816 1.00 92.44 92 PRO A CA 1
ATOM 712 C C . PRO A 1 92 ? 4.176 -13.242 -2.255 1.00 92.44 92 PRO A C 1
ATOM 714 O O . PRO A 1 92 ? 5.042 -13.340 -1.382 1.00 92.44 92 PRO A O 1
ATOM 717 N N . SER A 1 93 ? 3.597 -14.315 -2.798 1.00 93.38 93 SER A N 1
ATOM 718 C CA . SER A 1 93 ? 3.940 -15.701 -2.433 1.00 93.38 93 SER A CA 1
ATOM 719 C C . SER A 1 93 ? 5.418 -16.008 -2.676 1.00 93.38 93 SER A C 1
ATOM 721 O O . SER A 1 93 ? 6.038 -16.758 -1.923 1.00 93.38 93 SER A O 1
ATOM 723 N N . GLN A 1 94 ? 6.001 -15.397 -3.713 1.00 90.81 94 GLN A N 1
ATOM 724 C CA . GLN A 1 94 ? 7.438 -15.414 -3.974 1.00 90.81 94 GLN A CA 1
ATOM 725 C C . GLN A 1 94 ? 8.027 -14.017 -3.728 1.00 90.81 94 GLN A C 1
ATOM 727 O O . GLN A 1 94 ? 7.675 -13.080 -4.447 1.00 90.81 94 GLN A O 1
ATOM 732 N N . PRO A 1 95 ? 8.927 -13.847 -2.741 1.00 90.06 95 PRO A N 1
ATOM 733 C CA . PRO A 1 95 ? 9.533 -12.552 -2.453 1.00 90.06 95 PRO A CA 1
ATOM 734 C C . PRO A 1 95 ? 10.320 -11.980 -3.638 1.00 90.06 95 PRO A C 1
ATOM 736 O O . PRO A 1 95 ? 11.095 -12.684 -4.291 1.00 90.06 95 PRO A O 1
ATOM 739 N N . TYR A 1 96 ? 10.197 -10.671 -3.868 1.00 87.75 96 TYR A N 1
ATOM 740 C CA . TYR A 1 96 ? 10.988 -9.989 -4.888 1.00 87.75 96 TYR A CA 1
ATOM 741 C C . TYR A 1 96 ? 12.469 -9.944 -4.507 1.00 87.75 96 TYR A C 1
ATOM 743 O O . TYR A 1 96 ? 12.842 -9.370 -3.488 1.00 87.75 96 TYR A O 1
ATOM 751 N N . ALA A 1 97 ? 13.333 -10.443 -5.389 1.00 88.69 97 ALA A N 1
ATOM 752 C CA . ALA A 1 97 ? 14.775 -10.199 -5.300 1.00 88.69 97 ALA A CA 1
ATOM 753 C C . ALA A 1 97 ? 15.142 -8.765 -5.725 1.00 88.69 97 ALA A C 1
ATOM 755 O O . ALA A 1 97 ? 16.094 -8.177 -5.222 1.00 88.69 97 ALA A O 1
ATOM 756 N N . ASN A 1 98 ? 14.394 -8.203 -6.680 1.00 87.31 98 ASN A N 1
ATOM 757 C CA . ASN A 1 98 ? 14.491 -6.800 -7.071 1.00 87.31 98 ASN A CA 1
ATOM 758 C C . ASN A 1 98 ? 13.105 -6.327 -7.543 1.00 87.31 98 ASN A C 1
ATOM 760 O O . ASN A 1 98 ? 12.693 -6.684 -8.652 1.00 87.31 98 ASN A O 1
ATOM 764 N N . PRO A 1 99 ? 12.383 -5.536 -6.733 1.00 83.88 99 PRO A N 1
ATOM 765 C CA . PRO A 1 99 ? 11.016 -5.132 -7.053 1.00 83.88 99 PRO A CA 1
ATOM 766 C C . PRO A 1 99 ? 10.951 -4.198 -8.268 1.00 83.88 99 PRO A C 1
ATOM 768 O O . PRO A 1 99 ? 9.960 -4.197 -8.990 1.00 83.88 99 PRO A O 1
ATOM 771 N N . TYR A 1 100 ? 12.019 -3.446 -8.551 1.00 81.69 100 TYR A N 1
ATOM 772 C CA . TYR A 1 100 ? 12.052 -2.523 -9.683 1.00 81.69 100 TYR A CA 1
ATOM 773 C C . TYR A 1 100 ? 12.128 -3.261 -11.016 1.00 81.69 100 TYR A C 1
ATOM 775 O O . TYR A 1 100 ? 11.438 -2.899 -11.966 1.00 81.69 100 TYR A O 1
ATOM 783 N N . THR A 1 101 ? 12.972 -4.288 -11.127 1.00 84.00 101 THR A N 1
ATOM 784 C CA . THR A 1 101 ? 13.092 -5.039 -12.384 1.00 84.00 101 THR A CA 1
ATOM 785 C C . THR A 1 101 ? 11.933 -6.011 -12.562 1.00 84.00 101 THR A C 1
ATOM 787 O O . THR A 1 101 ? 11.370 -6.076 -13.653 1.00 84.00 101 THR A O 1
ATOM 790 N N . GLN A 1 102 ? 11.549 -6.727 -11.502 1.00 85.25 102 GLN A N 1
ATOM 791 C CA . GLN A 1 102 ? 10.468 -7.712 -11.558 1.00 85.25 102 GLN A CA 1
ATOM 792 C C . GLN A 1 102 ? 9.107 -7.045 -11.766 1.00 85.25 102 GLN A C 1
ATOM 794 O O . GLN A 1 102 ? 8.427 -7.392 -12.728 1.00 85.25 102 GLN A O 1
ATOM 799 N N . GLY A 1 103 ? 8.785 -5.991 -11.008 1.00 84.31 103 GLY A N 1
ATOM 800 C CA . GLY A 1 103 ? 7.535 -5.247 -11.186 1.00 84.31 103 GLY A CA 1
ATOM 801 C C . GLY A 1 103 ? 7.403 -4.631 -12.584 1.00 84.31 103 GLY A C 1
ATOM 802 O O . GLY A 1 103 ? 6.340 -4.685 -13.199 1.00 84.31 103 GLY A O 1
ATOM 803 N N . ASN A 1 104 ? 8.500 -4.130 -13.166 1.00 79.69 104 ASN A N 1
ATOM 804 C CA . ASN A 1 104 ? 8.487 -3.643 -14.551 1.00 79.69 104 ASN A CA 1
ATOM 805 C C . ASN A 1 104 ? 8.207 -4.755 -15.576 1.00 79.69 104 ASN A C 1
ATOM 807 O O . ASN A 1 104 ? 7.536 -4.509 -16.581 1.00 79.69 104 ASN A O 1
ATOM 811 N N . MET A 1 105 ? 8.727 -5.967 -15.361 1.00 82.75 105 MET A N 1
ATOM 812 C CA . MET A 1 105 ? 8.434 -7.110 -16.232 1.00 82.75 105 MET A CA 1
ATOM 813 C C . MET A 1 105 ? 6.976 -7.553 -16.100 1.00 82.75 105 MET A C 1
ATOM 815 O O . MET A 1 105 ? 6.330 -7.785 -17.121 1.00 82.75 105 MET A O 1
ATOM 819 N N . GLU A 1 106 ? 6.451 -7.608 -14.879 1.00 84.88 106 GLU A N 1
ATOM 820 C CA . GLU A 1 106 ? 5.058 -7.968 -14.598 1.00 84.88 106 GLU A CA 1
ATOM 821 C C . GLU A 1 106 ? 4.082 -6.979 -15.233 1.00 84.88 106 GLU A C 1
ATOM 823 O O . GLU A 1 106 ? 3.147 -7.395 -15.913 1.00 84.88 106 GLU A O 1
ATOM 828 N N . ILE A 1 107 ? 4.336 -5.669 -15.123 1.00 81.19 107 ILE A N 1
ATOM 829 C CA . ILE A 1 107 ? 3.522 -4.636 -15.784 1.00 81.19 107 ILE A CA 1
ATOM 830 C C . ILE A 1 107 ? 3.512 -4.843 -17.303 1.00 81.19 107 ILE A C 1
ATOM 832 O O . ILE A 1 107 ? 2.447 -4.805 -17.920 1.00 81.19 107 ILE A O 1
ATOM 836 N N . ARG A 1 108 ? 4.680 -5.099 -17.914 1.00 78.75 108 ARG A N 1
ATOM 837 C CA . ARG A 1 108 ? 4.805 -5.318 -19.368 1.00 78.75 108 ARG A CA 1
ATOM 838 C C . ARG A 1 108 ? 4.089 -6.580 -19.845 1.00 78.75 108 ARG A C 1
ATOM 840 O O . ARG A 1 108 ? 3.579 -6.588 -20.961 1.00 78.75 108 ARG A O 1
ATOM 847 N N . ARG A 1 109 ? 4.073 -7.636 -19.031 1.00 83.94 109 ARG A N 1
ATOM 848 C CA . ARG A 1 109 ? 3.380 -8.904 -19.326 1.00 83.94 109 ARG A CA 1
ATOM 849 C C . ARG A 1 109 ? 1.906 -8.880 -18.937 1.00 83.94 109 ARG A C 1
ATOM 851 O O . ARG A 1 109 ? 1.118 -9.672 -19.436 1.00 83.94 109 ARG A O 1
ATOM 858 N N . GLY A 1 110 ? 1.529 -7.921 -18.100 1.00 81.69 110 GLY A N 1
ATOM 859 C CA . GLY A 1 110 ? 0.199 -7.795 -17.544 1.00 81.69 110 GLY A CA 1
ATOM 860 C C . GLY A 1 110 ? -0.074 -8.724 -16.362 1.00 81.69 110 GLY A C 1
ATOM 861 O O . GLY A 1 110 ? -1.239 -8.796 -15.957 1.00 81.69 110 GLY A O 1
ATOM 862 N N . ASP A 1 111 ? 0.965 -9.344 -15.803 1.00 84.81 111 ASP A N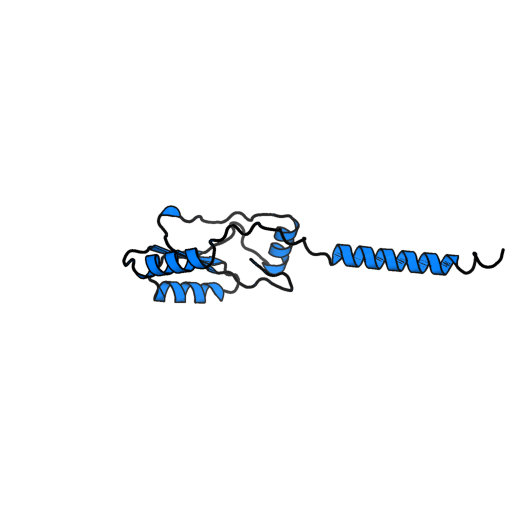 1
ATOM 863 C CA . ASP A 1 111 ? 0.909 -10.354 -14.748 1.00 84.81 111 ASP A CA 1
ATOM 864 C C . ASP A 1 111 ? 0.309 -9.792 -13.443 1.00 84.81 111 ASP A C 1
ATOM 866 O O . ASP A 1 111 ? 0.271 -8.578 -13.196 1.00 84.81 111 ASP A O 1
ATOM 870 N N . ARG A 1 112 ? -0.224 -10.690 -12.611 1.00 87.50 112 ARG A N 1
ATOM 871 C CA . ARG A 1 112 ? -0.682 -10.410 -11.244 1.00 87.50 112 ARG A CA 1
ATOM 872 C C . ARG A 1 112 ? -0.042 -11.439 -10.319 1.00 87.50 112 ARG A C 1
ATOM 874 O O . ARG A 1 112 ? -0.466 -12.592 -10.357 1.00 87.50 112 ARG A O 1
ATOM 881 N N . PRO A 1 113 ? 0.987 -11.053 -9.552 1.00 89.00 113 PRO A N 1
ATOM 882 C CA . PRO A 1 113 ? 1.635 -11.955 -8.613 1.00 89.00 113 PRO A CA 1
ATOM 883 C C . PRO A 1 113 ? 0.632 -12.510 -7.609 1.00 89.00 113 PRO A C 1
ATOM 885 O O . PRO A 1 113 ? -0.223 -11.781 -7.105 1.00 89.00 113 PRO A O 1
ATOM 888 N N . GLU A 1 114 ? 0.750 -13.802 -7.325 1.00 93.31 114 GLU A N 1
ATOM 889 C CA . GLU A 1 114 ? -0.006 -14.438 -6.254 1.00 93.31 114 GLU A CA 1
ATOM 890 C C . GLU A 1 114 ? 0.428 -13.846 -4.909 1.00 93.31 114 GLU A C 1
ATOM 892 O O . GLU A 1 114 ? 1.619 -13.609 -4.681 1.00 93.31 114 GLU A O 1
ATOM 897 N N . LEU A 1 115 ? -0.542 -13.573 -4.039 1.00 93.94 115 LEU A N 1
ATOM 898 C CA . LEU A 1 115 ? -0.294 -13.073 -2.692 1.00 93.94 115 LEU A CA 1
ATOM 899 C C . LEU A 1 115 ? -0.153 -14.242 -1.723 1.00 93.94 115 LEU A C 1
ATOM 901 O O . LEU A 1 115 ? -0.862 -15.239 -1.845 1.00 93.94 115 LEU A O 1
ATOM 905 N N . ARG A 1 116 ? 0.733 -14.081 -0.739 1.00 94.50 116 ARG A N 1
ATOM 906 C CA . ARG A 1 116 ? 0.972 -15.075 0.309 1.00 94.50 116 ARG A CA 1
ATOM 907 C C . ARG A 1 116 ? -0.273 -15.295 1.168 1.00 94.50 116 ARG A C 1
ATOM 909 O O . ARG A 1 116 ? -0.579 -16.432 1.503 1.00 94.50 116 ARG A O 1
ATOM 916 N N . ASP A 1 117 ? -0.962 -14.205 1.494 1.00 94.19 117 ASP A N 1
ATOM 917 C CA . ASP A 1 117 ? -2.104 -14.169 2.403 1.00 94.19 117 ASP A CA 1
ATOM 918 C C . ASP A 1 117 ? -3.246 -13.347 1.785 1.00 94.19 117 ASP A C 1
ATOM 920 O O . ASP A 1 117 ? -3.033 -12.534 0.876 1.00 94.19 117 ASP A O 1
ATOM 924 N N . GLN A 1 118 ? -4.462 -13.538 2.297 1.00 93.75 118 GLN A N 1
ATOM 925 C CA . GLN A 1 118 ? -5.640 -12.741 1.951 1.00 93.75 118 GLN A CA 1
ATOM 926 C C . GLN A 1 118 ? -6.263 -12.157 3.217 1.00 93.75 118 GLN A C 1
ATOM 928 O O . GLN A 1 118 ? -6.101 -12.699 4.308 1.00 93.75 118 GLN A O 1
ATOM 933 N N . VAL A 1 119 ? -6.971 -11.041 3.061 1.00 94.25 119 V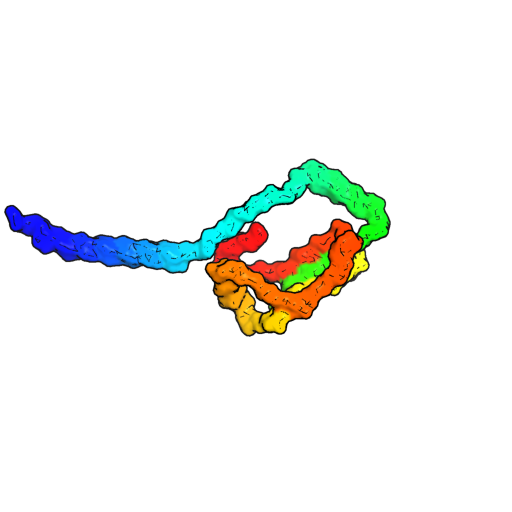AL A N 1
ATOM 934 C CA . VAL A 1 119 ? -7.753 -10.447 4.146 1.00 94.25 119 VAL A CA 1
ATOM 935 C C . VAL A 1 119 ? -9.038 -11.254 4.298 1.00 94.25 119 VAL A C 1
ATOM 937 O O . VAL A 1 119 ? -9.821 -11.353 3.354 1.00 94.25 119 VAL A O 1
ATOM 940 N N . GLU A 1 120 ? -9.248 -11.830 5.477 1.00 92.12 120 GLU A N 1
ATOM 941 C CA . GLU A 1 120 ? -10.515 -12.470 5.829 1.00 92.12 120 GLU A CA 1
ATOM 942 C C . GLU A 1 120 ? -11.583 -11.396 6.100 1.00 92.12 120 GLU A C 1
ATOM 944 O O . GLU A 1 120 ? -11.282 -10.348 6.673 1.00 92.12 120 GLU A O 1
ATOM 949 N N . ASN A 1 121 ? -12.822 -11.656 5.672 1.00 92.81 121 ASN A N 1
ATOM 950 C CA . ASN A 1 121 ? -13.997 -10.797 5.882 1.00 92.81 121 ASN A CA 1
ATOM 951 C C . ASN A 1 121 ? -13.802 -9.334 5.431 1.00 92.81 121 ASN A C 1
ATOM 953 O O . ASN A 1 121 ? -14.075 -8.384 6.168 1.00 92.81 121 ASN A O 1
ATOM 957 N N . MET A 1 122 ? -13.312 -9.137 4.204 1.00 93.69 122 MET A N 1
ATOM 958 C CA . MET A 1 122 ? -13.051 -7.813 3.618 1.00 93.69 122 MET A CA 1
ATOM 959 C C . MET A 1 122 ? -14.272 -6.872 3.672 1.00 93.69 122 MET A C 1
ATOM 961 O O . MET A 1 122 ? -14.121 -5.656 3.762 1.00 93.69 122 MET A O 1
ATOM 965 N N . GLU A 1 123 ? -15.478 -7.433 3.628 1.00 94.62 123 GLU A N 1
ATOM 966 C CA . GLU A 1 123 ? -16.762 -6.738 3.714 1.00 94.62 123 GLU A CA 1
ATOM 967 C C . GLU A 1 123 ? -17.043 -6.074 5.069 1.00 94.62 123 GLU A C 1
ATOM 969 O O . GLU A 1 123 ? -17.927 -5.224 5.150 1.00 94.62 123 GLU A O 1
ATOM 974 N N . GLU A 1 124 ? -16.316 -6.437 6.128 1.00 94.62 124 GLU A N 1
ATOM 975 C CA . GLU A 1 124 ? -16.485 -5.832 7.451 1.00 94.62 124 GLU A CA 1
ATOM 976 C C . GLU A 1 124 ? -15.808 -4.460 7.571 1.00 94.62 124 GLU A C 1
ATOM 978 O O . GLU A 1 124 ? -16.121 -3.708 8.493 1.00 94.62 124 GLU A O 1
ATOM 983 N N . TYR A 1 125 ? -14.872 -4.129 6.677 1.00 96.75 125 TYR A N 1
ATOM 984 C CA . TYR A 1 125 ? -14.110 -2.887 6.747 1.00 96.75 125 TYR A CA 1
ATOM 985 C C . TYR A 1 125 ? -14.816 -1.744 6.022 1.00 96.75 125 TYR A C 1
ATOM 987 O O . TYR A 1 125 ? -15.103 -1.816 4.829 1.00 96.75 125 TYR A O 1
ATOM 995 N N . ASP A 1 126 ? -15.003 -0.631 6.728 1.00 95.06 126 ASP A N 1
ATOM 996 C CA . ASP A 1 126 ? -15.568 0.592 6.157 1.00 95.06 126 ASP A CA 1
ATOM 997 C C . ASP A 1 126 ? -14.511 1.423 5.418 1.00 95.06 126 ASP A C 1
ATOM 999 O O . ASP A 1 126 ? -14.811 2.138 4.461 1.00 95.06 126 ASP A O 1
ATOM 1003 N N . ILE A 1 127 ? -13.262 1.374 5.896 1.00 94.69 127 ILE A N 1
ATOM 1004 C CA . ILE A 1 127 ? -12.153 2.176 5.376 1.00 94.69 127 ILE A CA 1
ATOM 1005 C C . ILE A 1 127 ? -10.947 1.277 5.147 1.00 94.69 127 ILE A C 1
ATOM 1007 O O . ILE A 1 127 ? -10.466 0.629 6.072 1.00 94.69 127 ILE A O 1
ATOM 1011 N N . VAL A 1 128 ? -10.404 1.313 3.932 1.00 96.19 128 VAL A N 1
ATOM 1012 C CA . VAL A 1 128 ? -9.178 0.595 3.577 1.00 96.19 128 VAL A CA 1
ATOM 1013 C C . VAL A 1 128 ? -8.126 1.589 3.101 1.00 96.19 128 VAL A C 1
ATOM 1015 O O . VAL A 1 128 ? -8.260 2.211 2.047 1.00 96.19 128 VAL A O 1
ATOM 1018 N N . PHE A 1 129 ? -7.053 1.730 3.873 1.00 96.19 129 PHE A N 1
ATOM 1019 C CA . PHE A 1 129 ? -5.838 2.402 3.434 1.00 96.19 129 PHE A CA 1
ATOM 1020 C C . PHE A 1 129 ? -4.956 1.407 2.686 1.00 96.19 129 PHE A C 1
ATOM 1022 O O . PHE A 1 129 ? -4.692 0.318 3.187 1.00 96.19 129 PHE A O 1
ATOM 1029 N N . VAL A 1 130 ? -4.469 1.796 1.506 1.00 95.81 130 VAL A N 1
ATOM 1030 C CA . VAL A 1 130 ? -3.541 0.988 0.705 1.00 95.81 130 VAL A CA 1
ATOM 1031 C C . VAL A 1 130 ? -2.234 1.754 0.526 1.00 95.81 130 VAL A C 1
ATOM 1033 O O . VAL A 1 130 ? -2.186 2.770 -0.166 1.00 95.81 130 VAL A O 1
ATOM 1036 N N . GLY A 1 131 ? -1.167 1.275 1.165 1.00 94.44 131 GLY A N 1
ATOM 1037 C CA . GLY A 1 131 ? 0.168 1.867 1.108 1.00 94.44 131 GLY A CA 1
ATOM 1038 C C . GLY A 1 131 ? 1.135 1.052 0.253 1.00 94.44 131 GLY A C 1
ATOM 1039 O O . GLY A 1 131 ? 1.240 -0.162 0.390 1.00 94.44 131 GLY A O 1
ATOM 1040 N N . TYR A 1 132 ? 1.913 1.705 -0.602 1.00 92.12 132 TYR A N 1
ATOM 1041 C CA . TYR A 1 132 ? 2.975 1.046 -1.364 1.00 92.12 132 TYR A CA 1
ATOM 1042 C C . TYR A 1 132 ? 4.105 2.042 -1.664 1.00 92.12 132 TYR A C 1
ATOM 1044 O O . TYR A 1 132 ? 3.870 3.251 -1.736 1.00 92.12 132 TYR A O 1
ATOM 1052 N N . PRO A 1 133 ? 5.360 1.574 -1.800 1.00 89.00 133 PRO A N 1
ATOM 1053 C CA . PRO A 1 133 ? 6.459 2.430 -2.207 1.00 89.00 133 PRO A CA 1
ATOM 1054 C C . PRO A 1 133 ? 6.218 2.962 -3.616 1.00 89.00 133 PRO A C 1
ATOM 1056 O O . PRO A 1 133 ? 5.754 2.245 -4.503 1.00 89.00 133 PRO A O 1
ATOM 1059 N N . LYS A 1 134 ? 6.635 4.204 -3.856 1.00 82.25 134 LYS A N 1
ATOM 1060 C CA . LYS A 1 134 ? 6.747 4.719 -5.216 1.00 82.25 134 LYS A CA 1
ATOM 1061 C C . LYS A 1 134 ? 7.827 3.920 -5.956 1.00 82.25 134 LYS A C 1
ATOM 1063 O O . LYS A 1 134 ? 9.018 4.149 -5.759 1.00 82.25 134 LYS A O 1
ATOM 1068 N N . MET A 1 135 ? 7.418 2.972 -6.795 1.00 67.25 135 MET A N 1
ATOM 1069 C CA . MET A 1 135 ? 8.324 2.049 -7.502 1.00 67.25 135 MET A CA 1
ATOM 1070 C C . MET A 1 135 ? 8.847 2.605 -8.836 1.00 67.25 135 MET A C 1
ATOM 1072 O O . MET A 1 135 ? 9.171 1.867 -9.762 1.00 67.25 135 MET A O 1
ATOM 1076 N N . GLU A 1 136 ? 8.932 3.928 -8.944 1.00 60.34 136 GLU A N 1
ATOM 1077 C CA . GLU A 1 136 ? 8.968 4.613 -10.226 1.00 60.34 136 GLU A CA 1
ATOM 1078 C C . GLU A 1 136 ? 10.352 5.156 -10.616 1.00 60.34 136 GLU A C 1
ATOM 1080 O O . GLU A 1 136 ? 10.951 5.950 -9.891 1.00 60.34 136 GLU A O 1
ATOM 1085 N N . GLN A 1 137 ? 10.780 4.836 -11.840 1.00 44.62 137 GLN A N 1
ATOM 1086 C CA . GLN A 1 137 ? 11.474 5.776 -12.727 1.00 44.62 137 GLN A CA 1
ATOM 1087 C C . GLN A 1 137 ? 10.559 6.038 -13.948 1.00 44.62 137 GLN A C 1
ATOM 1089 O O . GLN A 1 137 ? 10.724 5.406 -14.986 1.00 44.62 137 GLN A O 1
ATOM 1094 N N . GLY A 1 138 ? 9.573 6.939 -13.828 1.00 40.53 138 GLY A N 1
ATOM 1095 C CA . GLY A 1 138 ? 8.856 7.534 -14.972 1.00 40.53 138 GLY A CA 1
ATOM 1096 C C . GLY A 1 138 ? 7.497 6.971 -15.447 1.00 40.53 138 GLY A C 1
ATOM 1097 O O . GLY A 1 138 ? 7.121 7.319 -16.563 1.00 40.53 138 GLY A O 1
ATOM 1098 N N . TYR A 1 139 ? 6.751 6.182 -14.666 1.00 42.47 139 TYR A N 1
ATOM 1099 C CA . TYR A 1 139 ? 5.316 5.895 -14.883 1.00 42.47 139 TYR A CA 1
ATOM 1100 C C . TYR A 1 139 ? 4.434 6.126 -13.644 1.00 42.47 139 TYR A C 1
ATOM 1102 O O . TYR A 1 139 ? 4.545 5.389 -12.674 1.00 42.47 139 TYR A O 1
ATOM 1110 N N . ILE A 1 140 ? 3.513 7.094 -13.706 1.00 43.19 140 ILE A N 1
ATOM 1111 C CA . ILE A 1 140 ? 2.481 7.373 -12.687 1.00 43.19 140 ILE A CA 1
ATOM 1112 C C . ILE A 1 140 ? 1.815 6.068 -12.217 1.00 43.19 140 ILE A C 1
ATOM 1114 O O . ILE A 1 140 ? 1.080 5.440 -12.963 1.00 43.19 140 ILE A O 1
ATOM 1118 N N . CYS A 1 141 ? 2.084 5.621 -10.994 1.00 40.59 141 CYS A N 1
ATOM 1119 C CA . CYS A 1 141 ? 1.294 4.550 -10.392 1.00 40.59 141 CYS A CA 1
ATOM 1120 C C . CYS A 1 141 ? -0.012 5.139 -9.836 1.00 40.59 141 CYS A C 1
ATOM 1122 O O . CYS A 1 141 ? 0.021 6.240 -9.283 1.00 40.59 141 CYS A O 1
ATOM 1124 N N . VAL A 1 142 ? -1.068 4.319 -9.916 1.00 42.47 142 VAL A N 1
ATOM 1125 C CA . VAL A 1 142 ? -2.527 4.573 -9.824 1.00 42.47 142 VAL A CA 1
ATOM 1126 C C . VAL A 1 142 ? -3.123 5.281 -11.028 1.00 42.47 142 VAL A C 1
ATOM 1128 O O . VAL A 1 142 ? -2.782 6.457 -11.269 1.00 42.47 142 VAL A O 1
#